Protein AF-A0A973JIU4-F1 (afdb_monomer)

Secondary structure (DSSP, 8-state):
--HHHHHHHHT-SEEEES---GGGB-TTSSS-SBTT-EEEEHHHHHHHTS--B-------SS--PPP-GGGG-

Solvent-accessible surface area (backbone atoms only — not comparable to full-atom values): 4647 Å² total; per-residue (Å²): 144,54,66,70,58,56,52,54,51,74,76,40,66,66,44,80,43,69,74,81,41,79,95,42,52,38,91,30,42,62,98,38,64,17,73,80,38,43,54,31,23,36,60,61,14,66,75,67,75,45,94,34,70,51,80,89,73,68,58,51,95,63,79,78,78,80,75,65,72,77,80,78,112

Structure (mmCIF, N/CA/C/O backbone):
data_AF-A0A973JIU4-F1
#
_entry.id   AF-A0A973JIU4-F1
#
loop_
_atom_site.group_PDB
_atom_site.id
_atom_site.type_symbol
_atom_site.label_atom_id
_atom_site.label_alt_id
_atom_site.label_comp_id
_atom_site.label_asym_id
_atom_site.label_entity_id
_atom_site.label_seq_id
_atom_site.pdbx_PDB_ins_code
_atom_site.Cartn_x
_atom_site.Cartn_y
_atom_site.Cartn_z
_atom_site.occupancy
_atom_site.B_iso_or_equiv
_atom_site.auth_seq_id
_atom_site.auth_comp_id
_atom_site.auth_asym_id
_atom_site.auth_atom_id
_atom_site.pdbx_PDB_model_num
ATOM 1 N N . ASP A 1 1 ? -4.084 15.006 15.765 1.00 62.03 1 ASP A N 1
ATOM 2 C CA . ASP A 1 1 ? -3.356 15.399 14.544 1.00 62.03 1 ASP A CA 1
ATOM 3 C C . ASP A 1 1 ? -3.113 14.164 13.669 1.00 62.03 1 ASP A C 1
ATOM 5 O O . ASP A 1 1 ? -2.075 13.519 13.771 1.00 62.03 1 ASP A O 1
ATOM 9 N N . SER A 1 2 ? -4.158 13.727 12.952 1.00 81.44 2 SER A N 1
ATOM 10 C CA . SER A 1 2 ? -4.201 12.633 11.945 1.00 81.44 2 SER A CA 1
ATOM 11 C C . SER A 1 2 ? -5.643 12.289 11.522 1.00 81.44 2 SER A C 1
ATOM 13 O O . SER A 1 2 ? -5.827 11.384 10.711 1.00 81.44 2 SER A O 1
ATOM 15 N N . ASP A 1 3 ? -6.657 12.995 12.032 1.00 90.62 3 ASP A N 1
ATOM 16 C CA . ASP A 1 3 ? -8.070 12.717 11.744 1.00 90.62 3 ASP A CA 1
ATOM 17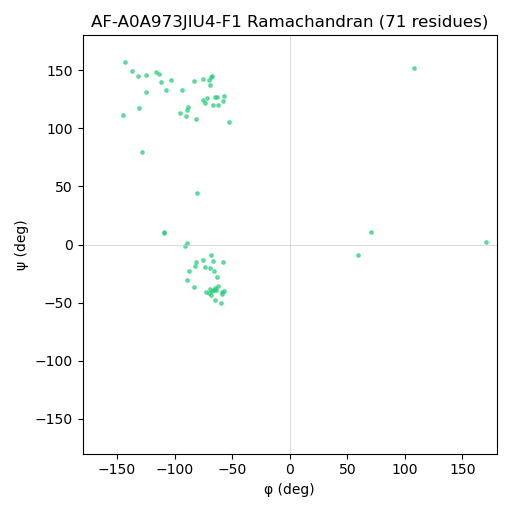 C C . ASP A 1 3 ? -8.371 12.768 10.243 1.00 90.62 3 ASP A C 1
ATOM 19 O O . ASP A 1 3 ? -9.015 11.859 9.731 1.00 90.62 3 ASP A O 1
ATOM 23 N N . ASP A 1 4 ? -7.785 13.723 9.514 1.00 94.25 4 ASP A N 1
ATOM 24 C CA . ASP A 1 4 ? -7.908 13.813 8.052 1.00 94.25 4 ASP A CA 1
ATOM 25 C C . ASP A 1 4 ? -7.319 12.591 7.333 1.00 94.25 4 ASP A C 1
ATOM 27 O O . ASP A 1 4 ? -7.859 12.125 6.331 1.00 94.25 4 ASP A O 1
ATOM 31 N N . LYS A 1 5 ? -6.224 12.018 7.853 1.00 93.44 5 LYS A N 1
ATOM 32 C CA . LYS A 1 5 ? -5.616 10.802 7.284 1.00 93.44 5 LYS A CA 1
ATOM 33 C C . LYS A 1 5 ? -6.514 9.597 7.521 1.00 93.44 5 LYS A C 1
ATOM 35 O O . LYS A 1 5 ? -6.687 8.774 6.630 1.00 93.44 5 LYS A O 1
ATOM 40 N N . LEU A 1 6 ? -7.086 9.496 8.720 1.00 92.94 6 LEU A N 1
ATOM 41 C CA . LEU A 1 6 ? -8.045 8.448 9.056 1.00 92.94 6 LEU A CA 1
ATOM 42 C C . LEU A 1 6 ? -9.332 8.584 8.239 1.00 92.94 6 LEU A C 1
ATOM 44 O O . LEU A 1 6 ? -9.863 7.570 7.794 1.00 92.94 6 LEU A O 1
ATOM 48 N N . ALA A 1 7 ? -9.802 9.811 8.015 1.00 95.19 7 ALA A N 1
ATOM 49 C CA . ALA A 1 7 ? -10.921 10.095 7.129 1.00 95.19 7 ALA A CA 1
ATOM 50 C C . ALA A 1 7 ? -10.603 9.626 5.705 1.00 95.19 7 ALA A C 1
ATOM 52 O O . ALA A 1 7 ? -11.352 8.826 5.164 1.00 95.19 7 ALA A O 1
ATOM 53 N N . LEU A 1 8 ? -9.443 9.993 5.151 1.00 95.06 8 LEU A N 1
ATOM 54 C CA . LEU A 1 8 ? -9.021 9.538 3.823 1.00 95.06 8 LEU A CA 1
ATOM 55 C C . LEU A 1 8 ? -8.932 8.007 3.719 1.00 95.06 8 LEU A C 1
ATOM 57 O O . LEU A 1 8 ? -9.374 7.433 2.728 1.00 95.06 8 LEU A O 1
ATOM 61 N N . LEU A 1 9 ? -8.387 7.334 4.739 1.00 95.44 9 LEU A N 1
ATOM 62 C CA . LEU A 1 9 ? -8.304 5.870 4.763 1.00 95.44 9 LEU A CA 1
ATOM 63 C C . LEU A 1 9 ? -9.687 5.202 4.776 1.00 95.44 9 LEU A C 1
ATOM 65 O O . LEU A 1 9 ? -9.822 4.092 4.273 1.00 95.44 9 LEU A O 1
ATOM 69 N N . ARG A 1 10 ? -10.723 5.856 5.311 1.00 95.25 10 ARG A N 1
ATOM 70 C CA . ARG A 1 10 ? -12.100 5.331 5.279 1.00 95.25 10 ARG A CA 1
ATOM 71 C C . ARG A 1 10 ? -12.743 5.415 3.893 1.00 95.25 10 ARG A C 1
ATOM 73 O O . ARG A 1 10 ? -13.669 4.655 3.630 1.00 95.25 10 ARG A O 1
ATOM 80 N N . GLU A 1 11 ? -12.222 6.264 3.009 1.00 97.00 11 GLU A N 1
ATOM 81 C CA . GLU A 1 11 ? -12.743 6.472 1.651 1.00 97.00 11 GLU A CA 1
ATOM 82 C C . GLU A 1 11 ? -12.096 5.561 0.592 1.00 97.00 11 GLU A C 1
ATOM 84 O O . GLU A 1 11 ? -12.460 5.623 -0.582 1.00 97.00 11 GLU A O 1
ATOM 89 N N . VAL A 1 12 ? -11.133 4.712 0.969 1.00 96.38 12 VAL A N 1
ATOM 90 C CA . VAL A 1 12 ? -10.409 3.839 0.031 1.00 96.38 12 VAL A CA 1
ATOM 91 C C . VAL A 1 12 ? -10.477 2.369 0.442 1.00 96.38 12 VAL A C 1
ATOM 93 O O . VAL A 1 12 ? -10.467 2.023 1.621 1.00 96.38 12 VAL A O 1
ATOM 96 N N . ASP A 1 13 ? -10.517 1.476 -0.546 1.00 95.75 13 ASP A N 1
ATOM 97 C CA . ASP A 1 13 ? -10.484 0.026 -0.312 1.00 95.75 13 ASP A CA 1
ATOM 98 C C . ASP A 1 13 ? -9.055 -0.500 -0.133 1.00 95.75 13 ASP A C 1
ATOM 100 O O . ASP A 1 13 ? -8.799 -1.405 0.664 1.00 95.75 13 ASP A O 1
ATOM 104 N N . VAL A 1 14 ? -8.117 0.069 -0.891 1.00 96.06 14 VAL A N 1
ATOM 105 C CA . VAL A 1 14 ? -6.730 -0.389 -0.978 1.00 96.06 14 VAL A CA 1
ATOM 106 C C . VAL A 1 14 ? -5.758 0.775 -0.827 1.00 96.06 14 VAL A C 1
ATOM 108 O O . VAL A 1 14 ? -6.008 1.878 -1.310 1.00 96.06 14 VAL A O 1
ATOM 111 N N . LEU A 1 15 ? -4.617 0.506 -0.193 1.00 97.31 15 LEU A N 1
ATOM 112 C CA . LEU A 1 15 ? -3.495 1.436 -0.079 1.00 97.31 15 LEU A CA 1
ATOM 113 C C . LEU A 1 15 ? -2.228 0.771 -0.617 1.00 97.31 15 LEU A C 1
ATOM 115 O O . LEU A 1 15 ? -1.892 -0.351 -0.234 1.00 97.31 15 LEU A O 1
ATOM 119 N N . VAL A 1 16 ? -1.506 1.475 -1.487 1.00 97.19 16 VAL A N 1
ATOM 120 C CA . VAL A 1 16 ? -0.179 1.055 -1.941 1.00 97.19 16 VAL A CA 1
ATOM 121 C C . VAL A 1 16 ? 0.867 1.631 -0.995 1.00 97.19 16 VAL A C 1
ATOM 123 O O . VAL A 1 16 ? 1.024 2.846 -0.903 1.00 97.19 16 VAL A O 1
ATOM 126 N N . ASP A 1 17 ? 1.579 0.752 -0.299 1.00 97.12 17 ASP A N 1
ATOM 127 C CA . ASP A 1 17 ? 2.578 1.111 0.705 1.00 97.12 17 ASP A CA 1
ATOM 128 C C . ASP A 1 17 ? 4.002 0.747 0.253 1.00 97.12 17 ASP A C 1
ATOM 130 O O . ASP A 1 17 ? 4.236 -0.319 -0.320 1.00 97.12 17 ASP A O 1
ATOM 134 N N . GLY A 1 18 ? 4.968 1.621 0.542 1.00 96.88 18 GLY A N 1
ATOM 135 C CA . GLY A 1 18 ? 6.378 1.477 0.170 1.00 96.88 18 GLY A CA 1
ATOM 136 C C . GLY A 1 18 ? 6.843 2.425 -0.943 1.00 96.88 18 GLY A C 1
ATOM 137 O O . GLY A 1 18 ? 6.078 2.847 -1.813 1.00 96.88 18 GLY A O 1
ATOM 138 N N . ARG A 1 19 ? 8.141 2.761 -0.921 1.00 97.69 19 ARG A N 1
ATOM 139 C CA . ARG A 1 19 ? 8.769 3.625 -1.935 1.00 97.69 19 ARG A CA 1
ATOM 140 C C . ARG A 1 19 ? 8.817 2.934 -3.294 1.00 97.69 19 ARG A C 1
ATOM 142 O O . ARG A 1 19 ? 9.069 1.733 -3.365 1.00 97.69 19 ARG A O 1
ATOM 149 N N . PHE A 1 20 ? 8.659 3.716 -4.356 1.00 97.62 20 PHE A N 1
ATOM 150 C CA . PHE A 1 20 ? 8.953 3.258 -5.707 1.00 97.62 20 PHE A CA 1
ATOM 151 C C . PHE A 1 20 ? 10.466 3.069 -5.896 1.00 97.62 20 PHE A C 1
ATOM 153 O O . PHE A 1 20 ? 11.259 3.904 -5.452 1.00 97.62 20 PHE A O 1
ATOM 160 N N . VAL A 1 21 ? 10.856 1.974 -6.550 1.00 98.12 21 VAL A N 1
ATOM 161 C CA . VAL A 1 21 ? 12.251 1.637 -6.864 1.00 98.12 21 VAL A CA 1
ATOM 162 C C . VAL A 1 21 ? 12.349 1.274 -8.341 1.00 98.12 21 VAL A C 1
ATOM 164 O O . VAL A 1 21 ? 11.773 0.277 -8.767 1.00 98.12 21 VAL A O 1
ATOM 167 N N . GLU A 1 22 ? 13.112 2.056 -9.108 1.00 97.44 22 GLU A N 1
ATOM 168 C CA . GLU A 1 22 ? 13.220 1.907 -10.568 1.00 97.44 22 GLU A CA 1
ATOM 169 C C . GLU A 1 22 ? 13.732 0.521 -10.987 1.00 97.44 22 GLU A C 1
ATOM 171 O O . GLU A 1 22 ? 13.190 -0.090 -11.900 1.00 97.44 22 GLU A O 1
ATOM 176 N N . SER A 1 23 ? 14.718 -0.039 -10.274 1.00 98.00 23 SER A N 1
ATOM 177 C CA . SER A 1 23 ? 15.241 -1.385 -10.563 1.00 98.00 23 SER A CA 1
ATOM 178 C C . SER A 1 23 ? 14.239 -2.512 -10.298 1.00 98.00 23 SER A C 1
ATOM 180 O O . SER A 1 23 ? 14.456 -3.641 -10.729 1.00 98.00 23 SER A O 1
ATOM 182 N N . LEU A 1 24 ? 13.152 -2.212 -9.586 1.00 97.69 24 LEU A N 1
ATOM 183 C CA . LEU A 1 24 ? 12.055 -3.127 -9.289 1.00 97.69 24 LEU A CA 1
ATOM 184 C C . LEU A 1 24 ? 10.780 -2.754 -10.053 1.00 97.69 24 LEU A C 1
ATOM 186 O O . LEU A 1 24 ? 9.712 -3.284 -9.736 1.00 97.69 24 LEU A O 1
ATOM 190 N N . ARG A 1 25 ? 10.875 -1.825 -11.014 1.00 95.94 25 ARG A N 1
ATOM 191 C CA . ARG A 1 25 ? 9.754 -1.388 -11.840 1.00 95.94 25 ARG A CA 1
ATOM 192 C C . ARG A 1 25 ? 9.242 -2.553 -12.676 1.00 95.94 25 ARG A C 1
ATOM 194 O O . ARG A 1 25 ? 9.996 -3.157 -13.434 1.00 95.94 25 ARG A O 1
ATOM 201 N N . ASP A 1 26 ? 7.943 -2.806 -12.591 1.00 93.38 26 ASP A N 1
ATOM 202 C CA . ASP A 1 26 ? 7.276 -3.796 -13.431 1.00 93.38 26 ASP A CA 1
ATOM 203 C C . ASP A 1 26 ? 5.854 -3.311 -13.773 1.00 93.38 26 ASP A C 1
ATOM 205 O O . ASP A 1 26 ? 5.005 -3.225 -12.885 1.00 93.38 26 ASP A O 1
ATOM 209 N N . PRO A 1 27 ? 5.577 -2.960 -15.044 1.00 90.75 27 PRO A N 1
ATOM 210 C CA . PRO A 1 27 ? 4.285 -2.421 -15.475 1.00 90.75 27 PRO A CA 1
ATOM 211 C C . PRO A 1 27 ? 3.134 -3.435 -15.412 1.00 90.75 27 PRO A C 1
ATOM 213 O O . PRO A 1 27 ? 1.983 -3.048 -15.606 1.00 90.75 27 PRO A O 1
ATOM 216 N N . ARG A 1 28 ? 3.423 -4.716 -15.158 1.00 91.44 28 ARG A N 1
ATOM 217 C CA . ARG A 1 28 ? 2.408 -5.766 -15.005 1.00 91.44 28 ARG A CA 1
ATOM 218 C C . ARG A 1 28 ? 1.785 -5.789 -13.612 1.00 91.44 28 ARG A C 1
ATOM 220 O O . ARG A 1 28 ? 0.758 -6.439 -13.424 1.00 91.44 28 ARG A O 1
ATOM 227 N N . LEU A 1 29 ? 2.404 -5.119 -12.638 1.00 92.62 29 LEU A N 1
ATOM 228 C CA . LEU A 1 29 ? 1.965 -5.158 -11.248 1.00 92.62 29 LEU A CA 1
ATOM 229 C C . LEU A 1 29 ? 0.663 -4.381 -11.067 1.00 92.62 29 LEU A C 1
ATOM 231 O O . LEU A 1 29 ? 0.570 -3.188 -11.362 1.00 92.62 29 LEU A O 1
ATOM 235 N N . GLN A 1 30 ? -0.343 -5.038 -10.502 1.00 93.69 30 GLN A N 1
ATOM 236 C CA . GLN A 1 30 ? -1.621 -4.398 -10.236 1.00 93.69 30 GLN A CA 1
ATOM 237 C C . GLN A 1 30 ? -1.454 -3.277 -9.201 1.00 93.69 30 GLN A C 1
ATOM 239 O O . GLN A 1 30 ? -0.904 -3.495 -8.120 1.00 93.69 30 GLN A O 1
ATOM 2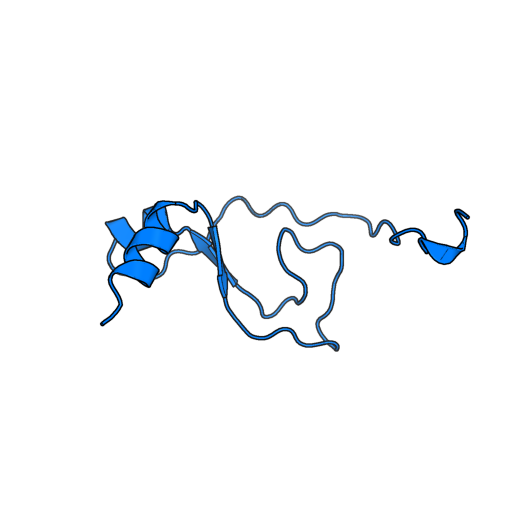44 N N . PHE A 1 31 ? -1.929 -2.073 -9.544 1.00 93.50 31 PHE A N 1
ATOM 245 C CA . PHE A 1 31 ? -1.896 -0.837 -8.739 1.00 93.50 31 PHE A CA 1
ATOM 246 C C . PHE A 1 31 ? -0.510 -0.318 -8.320 1.00 93.50 31 PHE A C 1
ATOM 248 O O . PHE A 1 31 ? -0.416 0.791 -7.796 1.00 93.50 31 PHE A O 1
ATOM 255 N N . ARG A 1 32 ? 0.564 -1.079 -8.539 1.00 94.56 32 ARG A N 1
ATOM 256 C CA . ARG A 1 32 ? 1.910 -0.793 -8.032 1.00 94.56 32 ARG A CA 1
ATOM 257 C C . ARG A 1 32 ? 2.861 -0.477 -9.172 1.00 94.56 32 ARG A C 1
ATOM 259 O O . ARG A 1 32 ? 2.763 -1.051 -10.247 1.00 94.56 32 ARG A O 1
ATOM 266 N N . GLY A 1 33 ? 3.817 0.408 -8.902 1.00 94.62 33 GLY A N 1
ATOM 267 C CA . GLY A 1 33 ? 4.885 0.725 -9.847 1.00 94.62 33 GLY A CA 1
ATOM 268 C C . GLY A 1 33 ? 6.100 -0.184 -9.691 1.00 94.62 33 GLY A C 1
ATOM 269 O O . GLY A 1 33 ? 6.782 -0.445 -10.678 1.00 94.62 33 GLY A O 1
ATOM 270 N N . SER A 1 34 ? 6.373 -0.668 -8.473 1.00 97.56 34 SER A N 1
ATOM 271 C CA . SER A 1 34 ? 7.524 -1.529 -8.184 1.00 97.56 34 SER A CA 1
ATOM 272 C C . SER A 1 34 ? 7.190 -2.702 -7.257 1.00 97.56 34 SER A C 1
ATOM 274 O O . SER A 1 34 ? 6.318 -2.615 -6.388 1.00 97.56 34 SER A O 1
ATOM 276 N N . SER A 1 35 ? 7.896 -3.823 -7.432 1.00 96.31 35 SER A N 1
ATOM 277 C CA . SER A 1 35 ? 7.563 -5.109 -6.790 1.00 96.31 35 SER A CA 1
ATOM 278 C C . SER A 1 35 ? 7.700 -5.115 -5.264 1.00 96.31 35 SER A C 1
ATOM 280 O O . SER A 1 35 ? 7.027 -5.899 -4.592 1.00 96.31 35 SER A O 1
ATOM 282 N N . ASN A 1 36 ? 8.501 -4.204 -4.701 1.00 97.12 36 ASN A N 1
ATOM 283 C CA . ASN A 1 36 ? 8.643 -4.014 -3.255 1.00 97.12 36 ASN A CA 1
ATOM 284 C C . ASN A 1 36 ? 7.452 -3.296 -2.599 1.00 97.12 36 ASN A C 1
ATOM 286 O O . ASN A 1 36 ? 7.370 -3.271 -1.370 1.00 97.12 36 ASN A O 1
ATOM 290 N N . GLN A 1 37 ? 6.554 -2.685 -3.376 1.00 97.62 37 GLN A N 1
ATOM 291 C CA . GLN A 1 37 ? 5.371 -2.034 -2.822 1.00 97.62 37 GLN A CA 1
ATOM 292 C C . GLN A 1 37 ? 4.342 -3.089 -2.402 1.00 97.62 37 GLN A C 1
ATOM 294 O O . GLN A 1 37 ? 4.157 -4.106 -3.074 1.00 97.62 37 GLN A O 1
ATOM 299 N N . ARG A 1 38 ? 3.644 -2.869 -1.291 1.00 96.81 38 ARG A N 1
ATOM 300 C CA . ARG A 1 38 ? 2.601 -3.763 -0.771 1.00 96.81 38 ARG A CA 1
ATOM 301 C C . ARG A 1 38 ? 1.234 -3.178 -1.089 1.00 96.81 38 ARG A C 1
ATOM 303 O O . ARG A 1 38 ? 1.047 -1.975 -0.975 1.00 96.81 38 ARG A O 1
ATOM 310 N N . ILE A 1 39 ? 0.276 -4.029 -1.443 1.00 97.56 39 ILE A N 1
ATOM 311 C CA . ILE A 1 39 ? -1.137 -3.637 -1.496 1.00 97.56 39 ILE A CA 1
ATOM 312 C C . ILE A 1 39 ? -1.759 -4.038 -0.161 1.00 97.56 39 ILE A C 1
ATOM 314 O O . ILE A 1 39 ? -1.813 -5.233 0.155 1.00 97.56 39 ILE A O 1
ATOM 318 N N . VAL A 1 40 ? -2.150 -3.038 0.621 1.00 97.81 40 VAL A N 1
ATOM 319 C CA . VAL A 1 40 ? -2.816 -3.171 1.918 1.00 97.81 40 VAL A CA 1
ATOM 320 C C . VAL A 1 40 ? -4.321 -3.110 1.697 1.00 97.81 40 VAL A C 1
ATOM 322 O O . VAL A 1 40 ? -4.803 -2.220 0.999 1.00 97.81 40 VAL A O 1
ATOM 325 N N . ASP A 1 41 ? -5.048 -4.043 2.303 1.00 97.94 41 ASP A N 1
ATOM 326 C CA . ASP A 1 41 ? -6.507 -3.988 2.389 1.00 97.94 41 ASP A CA 1
ATOM 327 C C . ASP A 1 41 ? -6.886 -3.067 3.551 1.00 97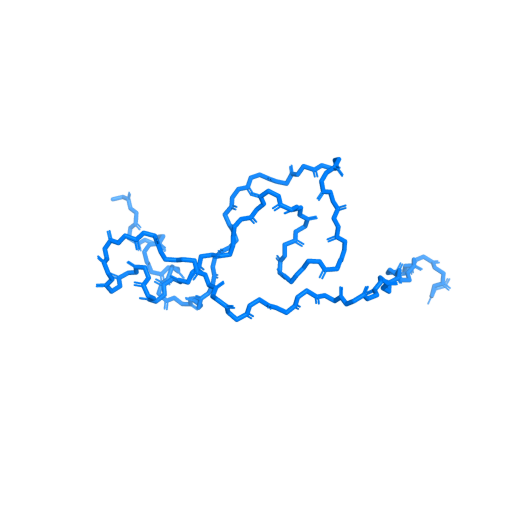.94 41 ASP A C 1
ATOM 329 O O . ASP A 1 41 ? -6.661 -3.401 4.720 1.00 97.94 41 ASP A O 1
ATOM 333 N N . VAL A 1 42 ? -7.400 -1.875 3.246 1.00 97.56 42 VAL A N 1
ATOM 334 C CA . VAL A 1 42 ? -7.595 -0.837 4.266 1.00 97.56 42 VAL A CA 1
ATOM 335 C C . VAL A 1 42 ? -8.755 -1.191 5.188 1.00 97.56 42 VAL A C 1
ATOM 337 O O . VAL A 1 42 ? -8.627 -1.065 6.406 1.00 97.56 42 VAL A O 1
ATOM 340 N N . ARG A 1 43 ? -9.856 -1.718 4.642 1.00 96.19 43 ARG A N 1
ATOM 341 C CA . ARG A 1 43 ? -11.032 -2.108 5.433 1.00 96.19 43 ARG A CA 1
ATOM 342 C C . ARG A 1 43 ? -10.707 -3.255 6.385 1.00 96.19 43 ARG A C 1
ATOM 344 O O . ARG A 1 43 ? -11.008 -3.158 7.576 1.00 96.19 43 ARG A O 1
ATOM 351 N N . ALA A 1 44 ? -10.050 -4.303 5.887 1.00 97.44 44 ALA A N 1
ATOM 352 C CA . ALA A 1 44 ? -9.637 -5.434 6.711 1.00 97.44 44 ALA A CA 1
ATOM 353 C C . ALA A 1 44 ? -8.603 -5.019 7.767 1.00 97.44 44 ALA A C 1
ATOM 355 O O . ALA A 1 44 ? -8.665 -5.491 8.902 1.00 97.44 44 ALA A O 1
ATOM 356 N N . SER A 1 45 ? -7.687 -4.105 7.424 1.00 97.94 45 SER A N 1
ATOM 357 C CA . SER A 1 45 ? -6.676 -3.624 8.371 1.00 97.94 45 SER A CA 1
ATOM 358 C C . SER A 1 45 ? -7.275 -2.777 9.493 1.00 97.94 45 SER A C 1
ATOM 360 O O . SER A 1 45 ? -6.936 -2.973 10.658 1.00 97.94 45 SER A O 1
ATOM 362 N N . LEU A 1 46 ? -8.196 -1.861 9.167 1.00 96.31 46 LEU A N 1
ATOM 363 C CA . LEU A 1 46 ? -8.886 -1.035 10.163 1.00 96.31 46 LEU A CA 1
ATOM 364 C C . LEU A 1 46 ? -9.748 -1.885 11.106 1.00 96.31 46 LEU A C 1
ATOM 366 O O . LEU A 1 46 ? -9.765 -1.623 12.305 1.00 96.31 46 LEU A O 1
ATOM 370 N N . ALA A 1 47 ? -10.427 -2.913 10.585 1.00 96.81 47 ALA A N 1
ATOM 371 C CA . ALA A 1 47 ? -11.234 -3.823 11.396 1.00 96.81 47 ALA A CA 1
ATOM 372 C C . ALA A 1 47 ? -10.384 -4.715 12.318 1.00 96.81 47 ALA A C 1
ATOM 374 O O . ALA A 1 47 ? -10.775 -4.972 13.454 1.00 96.81 47 ALA A O 1
ATOM 375 N N . ALA A 1 48 ? -9.227 -5.182 11.837 1.00 97.56 48 ALA A N 1
ATOM 376 C CA . ALA A 1 48 ? -8.331 -6.048 12.604 1.00 97.56 48 ALA A CA 1
ATOM 377 C C . ALA A 1 48 ? -7.409 -5.281 13.569 1.00 97.56 48 ALA A C 1
ATOM 379 O O . ALA A 1 48 ? -6.838 -5.891 14.470 1.00 97.56 48 ALA A O 1
ATOM 380 N N . GLY A 1 49 ? -7.221 -3.973 13.368 1.00 96.38 49 GLY A N 1
ATOM 381 C CA . GLY A 1 49 ? -6.230 -3.180 14.102 1.00 96.38 49 GLY A CA 1
ATOM 382 C C . GLY A 1 49 ? -4.776 -3.505 13.731 1.00 96.38 49 GLY A C 1
ATOM 383 O O . GLY A 1 49 ? -3.855 -3.039 14.395 1.00 96.38 49 GLY A O 1
ATOM 384 N N . GLU A 1 50 ? -4.555 -4.282 12.670 1.00 97.31 50 GLU A N 1
ATOM 385 C CA . GLU A 1 50 ? -3.236 -4.655 12.160 1.00 97.31 50 GLU A CA 1
ATOM 386 C C . GLU A 1 50 ? -3.234 -4.706 10.631 1.00 97.31 50 GLU A C 1
ATOM 388 O O . GLU A 1 50 ? -4.274 -4.880 10.003 1.00 97.31 50 GLU A O 1
ATOM 393 N N .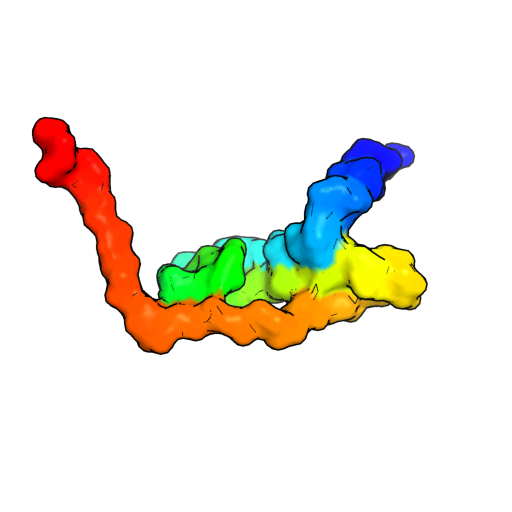 VAL A 1 51 ? -2.062 -4.559 10.011 1.00 97.31 51 VAL A N 1
ATOM 394 C CA . VAL A 1 51 ? -1.949 -4.527 8.546 1.00 97.31 51 VAL A CA 1
ATOM 395 C C . VAL A 1 51 ? -2.314 -5.887 7.945 1.00 97.31 51 VAL A C 1
ATOM 397 O O . VAL A 1 51 ? -1.638 -6.889 8.182 1.00 97.31 51 VAL A O 1
ATOM 400 N N . ARG A 1 52 ? -3.342 -5.904 7.096 1.00 97.75 52 ARG A N 1
ATOM 401 C CA . ARG A 1 52 ? -3.750 -7.040 6.263 1.00 97.75 52 ARG A CA 1
ATOM 402 C C . ARG A 1 52 ? -3.393 -6.774 4.806 1.00 97.75 52 ARG A C 1
ATOM 404 O O . ARG A 1 52 ? -3.636 -5.692 4.272 1.00 97.75 52 ARG A O 1
ATOM 411 N N . LEU A 1 53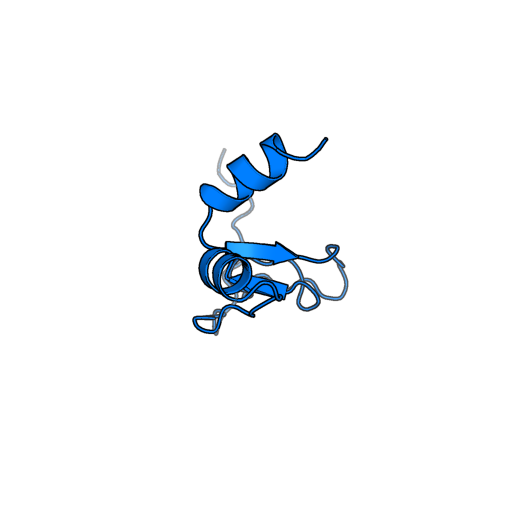 ? -2.787 -7.763 4.154 1.00 97.12 53 LEU A N 1
ATOM 412 C CA . LEU A 1 53 ? -2.443 -7.665 2.739 1.00 97.12 53 LEU A CA 1
ATOM 413 C C . LEU A 1 53 ? -3.655 -8.018 1.883 1.0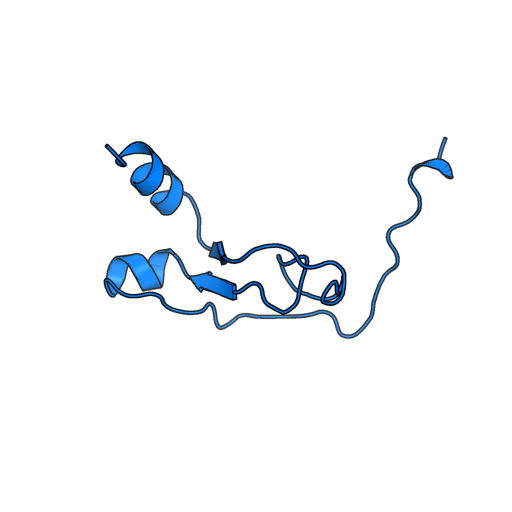0 97.12 53 LEU A C 1
ATOM 415 O O . LEU A 1 53 ? -4.384 -8.955 2.185 1.00 97.12 53 LEU A O 1
ATOM 419 N N . TRP A 1 54 ? -3.835 -7.281 0.794 1.00 96.56 54 TRP A N 1
ATOM 420 C CA . TRP A 1 54 ? -4.911 -7.539 -0.150 1.00 96.56 54 TRP A CA 1
ATOM 421 C C . TRP A 1 54 ? -4.604 -8.787 -0.989 1.00 96.56 54 TRP A C 1
ATOM 423 O O . TRP A 1 54 ? -3.561 -8.842 -1.653 1.00 96.56 54 TRP A O 1
ATOM 433 N N . GLU A 1 55 ? -5.498 -9.779 -0.934 1.00 89.44 55 GLU A N 1
ATOM 434 C CA . GLU A 1 55 ? -5.308 -11.118 -1.520 1.00 89.44 55 GLU A CA 1
ATOM 435 C C . GLU A 1 55 ? -5.737 -11.214 -2.990 1.00 89.44 55 GLU A C 1
ATOM 437 O O . GLU A 1 55 ? -5.234 -12.058 -3.727 1.00 89.44 55 GLU A O 1
ATOM 442 N 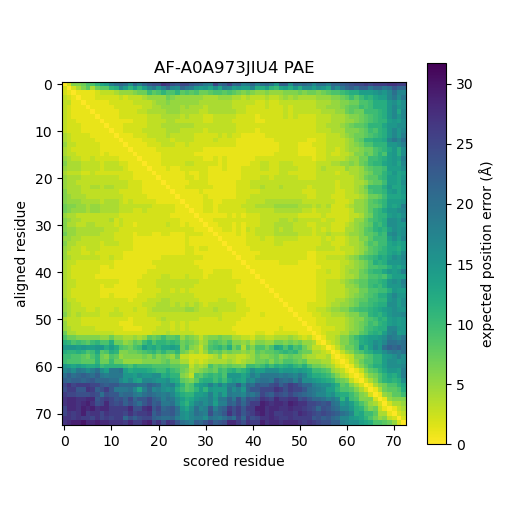N . ARG A 1 56 ? -6.625 -10.324 -3.456 1.00 86.31 56 ARG A N 1
ATOM 443 C CA . ARG A 1 56 ? -7.172 -10.338 -4.826 1.00 86.31 56 ARG A CA 1
ATOM 444 C C . ARG A 1 56 ? -6.209 -9.715 -5.847 1.00 86.31 56 ARG A C 1
ATOM 446 O O . ARG A 1 56 ? -6.614 -8.911 -6.682 1.00 86.31 56 ARG A O 1
ATOM 453 N N . ARG A 1 57 ? -4.925 -10.066 -5.764 1.00 77.56 57 ARG A N 1
ATOM 454 C CA . ARG A 1 57 ? -3.896 -9.584 -6.691 1.00 77.56 57 ARG A CA 1
ATOM 455 C C . ARG A 1 57 ? -4.020 -10.312 -8.022 1.00 77.56 57 ARG A C 1
ATOM 457 O O . ARG A 1 57 ? -3.964 -11.537 -8.067 1.00 77.56 57 ARG A O 1
ATOM 464 N N . ALA A 1 58 ? -4.160 -9.546 -9.092 1.00 83.88 58 ALA A N 1
ATOM 465 C CA . ALA A 1 58 ? -4.187 -10.026 -10.464 1.00 83.88 58 ALA A CA 1
ATOM 466 C C . ALA A 1 58 ? -3.162 -9.229 -11.278 1.00 83.88 58 ALA A C 1
ATOM 468 O O . ALA A 1 58 ? -3.510 -8.264 -11.959 1.00 83.88 58 ALA A O 1
ATOM 469 N N . ASP A 1 59 ? -1.890 -9.606 -11.143 1.00 85.69 59 ASP A N 1
ATOM 470 C CA . ASP A 1 59 ? -0.822 -9.065 -11.984 1.00 85.69 59 ASP A CA 1
ATOM 471 C C . ASP A 1 59 ? -1.009 -9.578 -13.425 1.00 85.69 59 ASP A C 1
ATOM 473 O O . ASP A 1 59 ? -1.467 -10.704 -13.651 1.00 85.69 59 ASP A O 1
ATOM 477 N N . ALA A 1 60 ? -0.694 -8.742 -14.413 1.00 83.62 60 ALA A N 1
ATOM 478 C CA . ALA A 1 60 ? -0.825 -9.110 -15.817 1.00 83.62 60 ALA A CA 1
ATOM 479 C C . ALA A 1 60 ? 0.221 -10.168 -16.211 1.00 83.62 60 ALA A C 1
ATOM 481 O O . ALA A 1 60 ? 1.376 -10.106 -15.791 1.00 83.62 60 ALA A O 1
ATOM 482 N N . ALA A 1 61 ? -0.169 -11.125 -17.058 1.00 80.69 61 ALA A N 1
ATOM 483 C CA . ALA A 1 61 ? 0.778 -12.083 -17.634 1.00 80.69 61 ALA A CA 1
ATOM 484 C C . ALA A 1 61 ? 1.752 -11.386 -18.601 1.00 80.69 61 ALA A C 1
ATOM 486 O O . ALA A 1 61 ? 2.959 -11.636 -18.570 1.00 80.69 61 ALA A O 1
ATOM 487 N N . ASP A 1 62 ? 1.221 -10.450 -19.390 1.00 77.56 62 ASP A N 1
ATOM 488 C CA . ASP A 1 62 ? 1.935 -9.755 -20.453 1.00 77.56 62 ASP A CA 1
ATOM 489 C C . ASP A 1 62 ? 2.060 -8.257 -20.173 1.00 77.56 62 ASP A C 1
ATOM 491 O O . ASP A 1 62 ? 1.186 -7.624 -19.574 1.00 77.56 62 ASP A O 1
ATOM 495 N N . THR A 1 63 ? 3.160 -7.674 -20.644 1.00 63.41 63 THR A N 1
ATOM 496 C CA . THR A 1 63 ? 3.382 -6.228 -20.608 1.00 63.41 63 THR A CA 1
ATOM 497 C C . THR A 1 63 ? 2.809 -5.598 -21.869 1.00 63.41 63 THR A C 1
ATOM 499 O O . THR A 1 63 ? 3.303 -5.849 -22.965 1.00 63.41 63 THR A O 1
ATOM 502 N N . PHE A 1 64 ? 1.827 -4.712 -21.722 1.00 64.06 64 PHE A N 1
ATOM 503 C CA . PHE A 1 64 ? 1.451 -3.791 -22.791 1.00 64.06 64 PHE A CA 1
ATOM 504 C C . PHE A 1 64 ? 2.283 -2.517 -22.618 1.00 64.06 64 PHE A C 1
ATOM 506 O O . PHE A 1 64 ? 2.115 -1.795 -21.633 1.00 64.06 64 PHE A O 1
ATOM 513 N N . GLU A 1 65 ? 3.232 -2.260 -23.525 1.00 60.22 65 GLU A N 1
ATOM 514 C CA . GLU A 1 65 ? 3.980 -1.000 -23.511 1.00 60.22 65 GLU A CA 1
ATOM 515 C C . GLU A 1 65 ? 2.999 0.171 -23.610 1.00 60.22 65 GLU A C 1
ATOM 517 O O . GLU A 1 65 ? 2.143 0.218 -24.496 1.00 60.22 65 GLU A O 1
ATOM 522 N N . GLN A 1 66 ? 3.111 1.124 -22.682 1.00 60.31 66 GLN A N 1
ATOM 523 C CA . GLN A 1 66 ? 2.338 2.352 -22.787 1.00 60.31 66 GLN A CA 1
ATOM 524 C C . GLN A 1 66 ? 2.754 3.073 -24.066 1.00 60.31 66 GLN A C 1
ATOM 526 O O . GLN A 1 66 ? 3.918 3.433 -24.232 1.00 60.31 66 GLN A O 1
ATOM 531 N N . VAL A 1 67 ? 1.797 3.280 -24.969 1.00 63.84 67 VAL A N 1
ATOM 532 C CA . VAL A 1 67 ? 2.023 4.020 -26.210 1.00 63.84 67 VAL A CA 1
ATOM 533 C C . VAL A 1 67 ? 2.523 5.422 -25.857 1.00 63.84 67 VAL A C 1
ATOM 535 O O . VAL A 1 67 ? 1.866 6.165 -25.124 1.00 63.84 67 VAL A O 1
ATOM 538 N N . GLU A 1 68 ? 3.694 5.785 -26.381 1.00 59.12 68 GLU A N 1
ATOM 539 C CA . GLU A 1 68 ? 4.269 7.128 -26.285 1.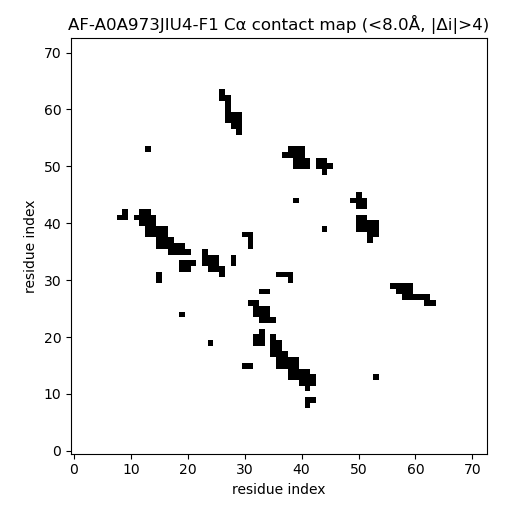00 59.12 68 GLU A CA 1
ATOM 540 C C . GLU A 1 68 ? 3.248 8.164 -26.780 1.00 59.12 68 GLU A C 1
ATOM 542 O O . GLU A 1 68 ? 3.032 8.318 -27.985 1.00 59.12 68 GLU A O 1
ATOM 547 N N . ARG A 1 69 ? 2.631 8.915 -25.853 1.00 58.34 69 ARG A N 1
ATOM 548 C CA . ARG A 1 69 ? 1.622 9.950 -26.168 1.00 58.34 69 ARG A CA 1
ATOM 549 C C . ARG A 1 69 ? 2.139 11.040 -27.116 1.00 58.34 69 ARG A C 1
ATOM 551 O O . ARG A 1 69 ? 1.337 11.767 -27.687 1.00 58.34 69 ARG A O 1
ATOM 558 N N . ARG A 1 70 ? 3.460 11.138 -27.318 1.00 55.88 70 ARG A N 1
ATOM 559 C CA . ARG A 1 70 ? 4.086 12.018 -28.318 1.00 55.88 70 ARG A CA 1
ATOM 560 C C . ARG A 1 70 ? 3.854 11.598 -29.769 1.00 55.88 70 ARG A C 1
ATOM 562 O O . ARG A 1 70 ? 4.022 12.438 -30.637 1.00 55.88 70 ARG A O 1
ATOM 569 N N . ARG A 1 71 ? 3.501 10.338 -30.050 1.00 54.00 71 ARG A N 1
ATOM 570 C CA . ARG A 1 71 ? 3.257 9.856 -31.426 1.00 54.00 71 ARG A CA 1
ATOM 571 C C . ARG A 1 71 ? 1.808 10.029 -31.898 1.00 54.00 71 ARG A C 1
ATOM 573 O O . ARG A 1 71 ? 1.487 9.602 -33.000 1.00 54.00 71 ARG A O 1
ATOM 580 N N . LEU A 1 72 ? 0.940 10.598 -31.061 1.00 58.88 72 LEU A N 1
ATOM 581 C CA . LEU A 1 72 ? -0.502 10.726 -31.305 1.00 58.88 72 LEU A CA 1
ATOM 582 C C . LEU A 1 72 ? -0.960 12.168 -31.588 1.00 58.88 72 LEU A C 1
ATOM 584 O O . LEU A 1 72 ? -2.164 12.416 -31.602 1.00 58.88 72 LEU A O 1
ATOM 588 N N . ILE A 1 73 ? -0.024 13.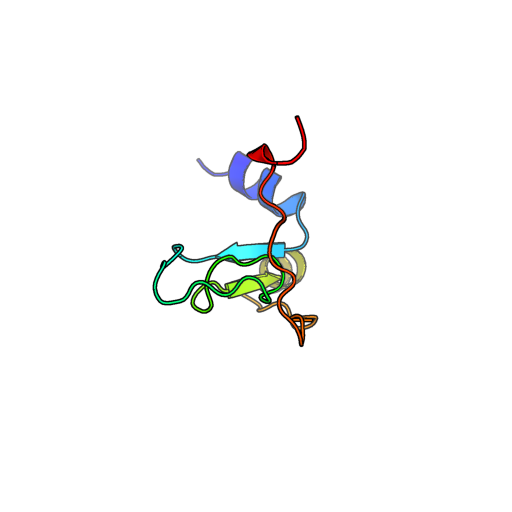100 -31.803 1.00 53.03 73 ILE A N 1
ATOM 589 C CA . ILE A 1 73 ? -0.291 14.510 -32.129 1.00 53.03 73 ILE A CA 1
ATOM 590 C C . ILE A 1 73 ? 0.510 14.894 -33.369 1.00 53.03 73 ILE A C 1
ATOM 592 O O . ILE A 1 73 ? 1.710 14.538 -33.399 1.00 53.03 73 ILE A O 1
#

Sequence (73 aa):
DSDDKLALLREVDVLVDGRFVESLRDPRLQFRGSSNQRIVDVRASLAAGEVRLWERRADAADTFEQVERRRLI

Radius of gyration: 15.6 Å; Cα contacts (8 Å, |Δi|>4): 92; chains: 1; bounding box: 28×28×47 Å

pLDDT: mean 88.4, std 13.77, range [53.03, 98.12]

Mean predicted aligned error: 6.82 Å

Foldseek 3Di:
DCVVVVVVLVVDQKDWDDDDDPVQADQQWPPDRGPPIFIWGSVVCVVVVHTDGDPPTDGHPDDDPDPDPVVVD